Protein AF-A0A2V6I6Q2-F1 (afdb_monomer)

Foldseek 3Di:
DVVCCPVPVSVCVVLVVQLVVQLVVQVPDPDSQLLSLLCSVPNNVLLCVLQDPHPDDPVSSLVSNPDPVSSCRSVVVVVVVVVCVVVVPD

Secondary structure (DSSP, 8-state):
-GGGGGSHHHHHHHHHHHHHHHHHHTTTSSSHHHHHHHHHHH-HHHHHHHHTTS---HHHHHHH---HHHHHHHHHHHHHHHHHHHH---

Nearest PDB structures (foldseek):
  5o1j-assembly1_A  TM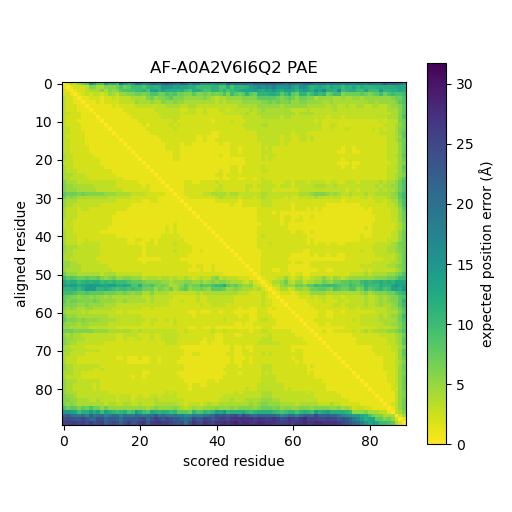=8.742E-01  e=6.086E-02  Neisseria meningitidis MC58
  6h5f-assembly1_A  TM=8.599E-01  e=7.549E-02  Neisseria meningitidis NM422
  5o2o-assembly1_A  TM=8.779E-01  e=1.043E-01  Neisseria meningitidis

Radius of gyration: 14.33 Å; Cα contacts (8 Å, |Δi|>4): 59; chains: 1; bounding box: 27×32×35 Å

Solvent-accessible surface area (backbone atoms only — not comparable to full-atom values): 5128 Å² total; per-residue (Å²): 113,80,73,50,60,73,37,67,66,53,33,49,52,52,50,50,51,53,45,48,54,31,34,64,73,30,58,86,46,98,66,25,64,62,57,17,46,37,22,72,74,66,34,58,74,54,45,49,62,40,47,59,94,56,96,65,52,71,68,55,37,57,67,46,44,84,46,67,66,52,44,50,48,37,53,54,49,54,53,50,48,55,54,46,61,70,65,61,74,116

Mean predicted aligned error: 3.66 Å

Sequence (90 aa):
QVDQLFDPKTNLEAGSWYLRRALDHWQNESEPLPFALAEYNAGASRVQRWVGAGGITTSQFVGNIDFPGTRKYVQSILDRYAFYKKRGRM

Structure (mmCIF, N/CA/C/O backbone):
data_AF-A0A2V6I6Q2-F1
#
_entry.id   AF-A0A2V6I6Q2-F1
#
loop_
_atom_site.group_PDB
_atom_site.id
_atom_site.type_symbol
_atom_site.label_atom_id
_atom_site.label_alt_id
_atom_site.label_comp_id
_atom_site.label_asym_id
_atom_site.label_entity_id
_atom_site.label_seq_id
_atom_site.pdbx_PDB_ins_code
_atom_site.Cartn_x
_atom_site.Cartn_y
_atom_site.Cartn_z
_atom_site.occupancy
_atom_site.B_iso_or_equiv
_atom_site.auth_seq_id
_atom_site.auth_comp_id
_atom_site.auth_asym_id
_atom_site.auth_atom_id
_atom_site.pdbx_PDB_model_num
ATOM 1 N N . GLN A 1 1 ? 8.802 -12.184 -19.792 1.00 77.81 1 GLN A N 1
ATOM 2 C CA . GLN A 1 1 ? 10.187 -12.305 -19.263 1.00 77.81 1 GLN A CA 1
ATOM 3 C C . GLN A 1 1 ? 10.386 -11.226 -18.205 1.00 77.81 1 GLN A C 1
ATOM 5 O O . GLN A 1 1 ? 9.685 -10.225 -18.290 1.00 77.81 1 GLN A O 1
ATOM 10 N N . VAL A 1 2 ? 11.283 -11.403 -17.224 1.00 85.06 2 VAL A N 1
ATOM 11 C CA . VAL A 1 2 ? 11.501 -10.409 -16.141 1.00 85.06 2 VAL A CA 1
ATOM 12 C C . VAL A 1 2 ? 11.863 -9.031 -16.702 1.00 85.06 2 VAL A C 1
ATOM 14 O O . VAL A 1 2 ? 11.434 -8.021 -16.157 1.00 85.06 2 VAL A O 1
ATOM 17 N N . ASP A 1 3 ? 12.534 -8.994 -17.852 1.00 88.69 3 ASP A N 1
ATOM 18 C CA . ASP A 1 3 ? 12.954 -7.759 -18.518 1.00 88.69 3 ASP A CA 1
ATOM 19 C C . ASP A 1 3 ? 11.789 -6.818 -18.868 1.00 88.69 3 ASP A C 1
ATOM 21 O O . ASP A 1 3 ? 11.955 -5.602 -18.895 1.00 88.69 3 ASP A O 1
ATOM 25 N N . GLN A 1 4 ? 10.580 -7.359 -19.063 1.00 87.88 4 GLN A N 1
ATOM 26 C CA . GLN A 1 4 ? 9.376 -6.560 -19.320 1.00 87.88 4 GLN A CA 1
ATOM 27 C C . GLN A 1 4 ? 8.967 -5.707 -18.111 1.00 87.88 4 GLN A C 1
ATOM 29 O O . GLN A 1 4 ? 8.268 -4.718 -18.282 1.00 87.88 4 GLN A O 1
ATOM 34 N N . LEU A 1 5 ? 9.414 -6.035 -16.893 1.00 89.69 5 LEU A N 1
ATOM 35 C CA . LEU A 1 5 ? 9.138 -5.221 -15.704 1.00 89.69 5 LEU A CA 1
ATOM 36 C C . LEU A 1 5 ? 9.889 -3.883 -15.708 1.00 89.69 5 LEU A C 1
ATOM 38 O O . LEU A 1 5 ? 9.519 -2.993 -14.941 1.00 89.69 5 LEU A O 1
ATOM 42 N N . PHE A 1 6 ? 10.921 -3.741 -16.547 1.00 94.62 6 PHE A N 1
ATOM 43 C CA . PHE A 1 6 ? 11.644 -2.483 -16.735 1.00 94.62 6 PHE A CA 1
ATOM 44 C C . PHE A 1 6 ? 11.027 -1.596 -17.825 1.00 94.62 6 PHE A C 1
ATOM 46 O O . PHE A 1 6 ? 11.389 -0.424 -17.917 1.00 94.62 6 PHE A O 1
ATOM 53 N N . ASP A 1 7 ? 10.081 -2.112 -18.620 1.00 97.00 7 ASP A N 1
ATOM 54 C CA . ASP A 1 7 ? 9.277 -1.282 -19.516 1.00 97.00 7 ASP A CA 1
ATOM 55 C C . ASP A 1 7 ? 8.304 -0.420 -18.685 1.00 97.00 7 ASP A C 1
ATOM 57 O O . ASP A 1 7 ? 7.495 -0.973 -17.932 1.00 97.00 7 ASP A O 1
ATOM 61 N N . PRO A 1 8 ? 8.335 0.923 -18.801 1.00 97.44 8 PRO A N 1
ATOM 62 C CA . PRO A 1 8 ? 7.522 1.799 -17.960 1.00 97.44 8 PRO A CA 1
ATOM 63 C C . PRO A 1 8 ? 6.019 1.541 -18.060 1.00 97.44 8 PRO A C 1
ATOM 65 O O . PRO A 1 8 ? 5.319 1.610 -17.050 1.00 97.44 8 PRO A O 1
ATOM 68 N N . LYS A 1 9 ? 5.510 1.232 -19.259 1.00 96.88 9 LYS A N 1
ATOM 69 C CA . LYS A 1 9 ? 4.082 0.972 -19.465 1.00 96.88 9 LYS A CA 1
ATOM 70 C C . LYS A 1 9 ? 3.665 -0.308 -18.744 1.00 96.88 9 LYS A C 1
ATOM 72 O O . LYS A 1 9 ? 2.739 -0.284 -17.936 1.00 96.88 9 LYS A O 1
ATOM 77 N N . THR A 1 10 ? 4.391 -1.392 -18.984 1.00 96.31 10 THR A N 1
ATOM 78 C CA . THR A 1 10 ? 4.143 -2.694 -18.358 1.00 96.31 10 THR A CA 1
ATOM 79 C C . THR A 1 10 ? 4.278 -2.616 -16.837 1.00 96.31 10 THR A C 1
ATOM 81 O O . THR A 1 10 ? 3.453 -3.168 -16.108 1.00 96.31 10 THR A O 1
ATOM 84 N N . ASN A 1 11 ? 5.280 -1.884 -16.338 1.00 97.12 11 ASN A N 1
ATOM 85 C CA . ASN A 1 11 ? 5.480 -1.662 -14.909 1.00 97.12 11 ASN A CA 1
ATOM 86 C C . ASN A 1 11 ? 4.289 -0.933 -14.268 1.00 97.12 11 ASN A C 1
ATOM 88 O O . ASN A 1 11 ? 3.792 -1.365 -13.226 1.00 97.12 11 ASN A O 1
ATOM 92 N N . LEU A 1 12 ? 3.804 0.136 -14.910 1.00 97.56 12 LEU A N 1
ATOM 93 C CA . LEU A 1 12 ? 2.650 0.899 -14.435 1.00 97.56 12 LEU A CA 1
ATOM 94 C C . LEU A 1 12 ? 1.371 0.063 -14.438 1.00 97.56 12 LEU A C 1
ATOM 9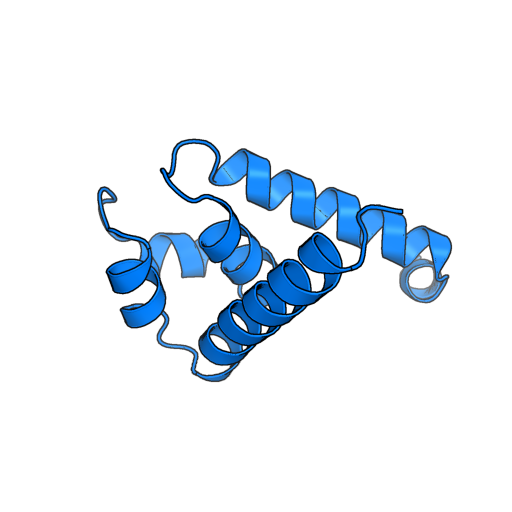6 O O . LEU A 1 12 ? 0.619 0.115 -13.465 1.00 97.56 12 LEU A O 1
ATOM 100 N N . GLU A 1 13 ? 1.123 -0.714 -15.491 1.00 97.56 13 GLU A N 1
ATOM 101 C CA . GLU A 1 13 ? -0.045 -1.595 -15.580 1.00 97.56 13 GLU A CA 1
ATOM 102 C C . GLU A 1 13 ? -0.015 -2.664 -14.481 1.00 97.56 13 GLU A C 1
ATOM 104 O O . GLU A 1 13 ? -0.983 -2.805 -13.728 1.00 97.56 13 GLU A O 1
ATOM 109 N N . ALA A 1 14 ? 1.118 -3.353 -14.317 1.00 96.94 14 ALA A N 1
ATOM 110 C CA . ALA A 1 14 ? 1.293 -4.370 -13.284 1.00 96.94 14 ALA A CA 1
ATOM 111 C C . ALA A 1 14 ? 1.172 -3.782 -11.868 1.00 96.94 14 ALA A C 1
ATOM 113 O O . ALA A 1 14 ? 0.448 -4.326 -11.032 1.00 96.94 14 ALA A O 1
ATOM 114 N N . GLY A 1 15 ? 1.834 -2.651 -11.605 1.00 97.06 15 GLY A N 1
ATOM 115 C CA . GLY A 1 15 ? 1.776 -1.963 -10.316 1.00 97.06 15 GLY A CA 1
ATOM 116 C C . GLY A 1 15 ? 0.368 -1.467 -9.985 1.00 97.06 15 GLY A C 1
ATOM 117 O O . GLY A 1 15 ? -0.114 -1.664 -8.870 1.00 97.06 15 GLY A O 1
ATOM 118 N N . SER A 1 16 ? -0.339 -0.897 -10.962 1.00 97.88 16 SER A N 1
ATOM 119 C CA . SER A 1 16 ? -1.712 -0.405 -10.773 1.00 97.88 16 SER A CA 1
ATOM 120 C C . SER A 1 16 ? -2.692 -1.547 -10.527 1.00 97.88 16 SER A C 1
ATOM 122 O O . SER A 1 16 ? -3.533 -1.456 -9.632 1.00 97.88 16 SER A O 1
ATOM 124 N N . TRP A 1 17 ? -2.559 -2.646 -11.273 1.00 98.25 17 TRP A N 1
ATOM 125 C CA . TRP A 1 17 ? -3.351 -3.851 -11.047 1.00 98.25 17 TRP A CA 1
ATOM 126 C C . TRP A 1 17 ? -3.090 -4.443 -9.658 1.00 98.25 17 TRP A C 1
ATOM 128 O O . TRP A 1 17 ? -4.034 -4.770 -8.938 1.00 98.25 17 TRP A O 1
ATOM 138 N N . TYR A 1 18 ? -1.82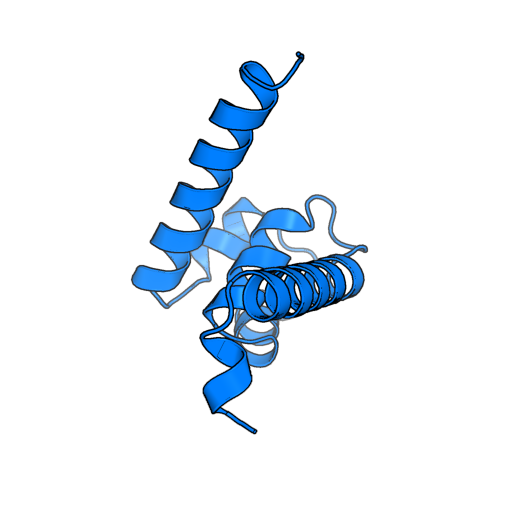3 -4.523 -9.243 1.00 98.31 18 TYR A N 1
ATOM 139 C CA . TYR A 1 18 ? -1.451 -5.066 -7.937 1.00 98.31 18 TYR A CA 1
ATOM 140 C C . TYR A 1 18 ? -1.961 -4.191 -6.783 1.00 98.31 18 TYR A C 1
ATOM 142 O O . TYR A 1 18 ? -2.489 -4.710 -5.799 1.00 98.31 18 TYR A O 1
ATOM 150 N N . LEU A 1 19 ? -1.901 -2.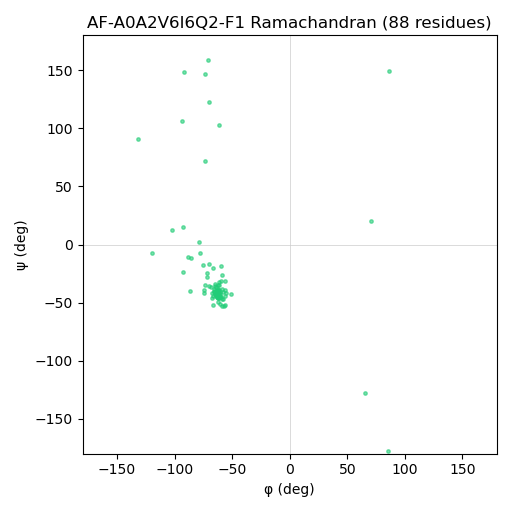864 -6.929 1.00 98.38 19 LEU A N 1
ATOM 151 C CA . LEU A 1 19 ? -2.495 -1.935 -5.968 1.00 98.38 19 LEU A CA 1
ATOM 152 C C . LEU A 1 19 ? -4.020 -2.077 -5.906 1.00 98.38 19 LEU A C 1
ATOM 154 O O . LEU A 1 19 ? -4.587 -2.095 -4.814 1.00 98.38 19 LEU A O 1
ATOM 158 N N . ARG A 1 20 ? -4.692 -2.206 -7.057 1.00 98.44 20 ARG A N 1
ATOM 159 C CA . ARG A 1 20 ? -6.145 -2.409 -7.109 1.00 98.44 20 ARG A CA 1
ATOM 160 C C . ARG A 1 20 ? -6.554 -3.696 -6.398 1.00 98.44 20 ARG A C 1
ATOM 162 O O . ARG A 1 20 ? -7.478 -3.666 -5.595 1.00 98.44 20 ARG A O 1
ATOM 169 N N . ARG A 1 21 ? -5.827 -4.788 -6.630 1.00 98.56 21 ARG A N 1
ATOM 170 C CA . ARG A 1 21 ? -6.043 -6.061 -5.935 1.00 98.56 21 ARG A CA 1
ATOM 171 C C . ARG A 1 21 ? -5.952 -5.905 -4.414 1.00 98.56 21 ARG A C 1
ATOM 173 O O . ARG A 1 21 ? -6.797 -6.444 -3.707 1.00 98.56 21 ARG A O 1
ATOM 180 N N . ALA A 1 22 ? -4.956 -5.172 -3.918 1.00 98.50 22 ALA A N 1
ATOM 181 C CA . ALA A 1 22 ? -4.823 -4.912 -2.486 1.00 98.50 22 ALA A CA 1
ATOM 182 C C . ALA A 1 22 ? -5.986 -4.052 -1.952 1.00 98.50 22 ALA A C 1
ATOM 184 O O . ALA A 1 22 ? -6.501 -4.316 -0.872 1.00 98.50 22 ALA A O 1
ATOM 185 N N . LEU A 1 23 ? -6.455 -3.058 -2.714 1.00 98.44 23 LEU A N 1
ATOM 186 C CA . LEU A 1 23 ? -7.642 -2.275 -2.345 1.00 98.44 23 LEU A CA 1
ATOM 187 C C . LEU A 1 23 ? -8.905 -3.141 -2.262 1.00 98.44 23 LEU A C 1
ATOM 189 O O . LEU A 1 23 ? -9.661 -3.004 -1.305 1.00 98.44 23 LEU A O 1
ATOM 193 N N . ASP A 1 24 ? -9.107 -4.045 -3.222 1.00 98.38 24 ASP A N 1
ATOM 194 C CA . ASP A 1 24 ? -10.245 -4.971 -3.215 1.00 98.38 24 ASP A CA 1
ATOM 195 C C . ASP A 1 24 ? -10.165 -5.950 -2.027 1.00 98.38 24 ASP A C 1
ATOM 197 O O . ASP A 1 24 ? -11.187 -6.275 -1.425 1.00 98.38 24 ASP A O 1
ATOM 201 N N . HIS A 1 25 ? -8.959 -6.381 -1.637 1.00 97.31 25 HIS A N 1
ATOM 202 C CA . HIS A 1 25 ? -8.753 -7.250 -0.473 1.00 97.31 25 HIS A CA 1
ATOM 203 C C . HIS A 1 25 ? -9.207 -6.586 0.839 1.00 97.31 25 HIS A C 1
ATOM 205 O O . HIS A 1 25 ? -9.830 -7.242 1.671 1.00 97.31 25 HIS A O 1
ATOM 211 N N . TRP A 1 26 ? -8.957 -5.283 0.998 1.00 96.12 26 TRP A N 1
ATOM 212 C CA . TRP A 1 26 ? -9.267 -4.526 2.220 1.00 96.12 26 TRP A CA 1
ATOM 213 C C . TRP A 1 26 ? -10.532 -3.666 2.118 1.00 96.12 26 TRP A C 1
ATOM 215 O O . TRP A 1 26 ? -10.778 -2.845 2.994 1.00 96.12 26 TRP A O 1
ATOM 225 N N . GLN A 1 27 ? -11.365 -3.852 1.087 1.00 95.94 27 GLN A N 1
ATOM 226 C CA . GLN A 1 27 ? -12.529 -2.995 0.804 1.00 95.94 27 GLN A CA 1
ATOM 227 C C . GLN A 1 27 ? -13.579 -2.926 1.929 1.00 95.94 27 GLN A C 1
ATOM 229 O O . GLN A 1 27 ? -14.410 -2.022 1.930 1.00 95.94 27 GLN A O 1
ATOM 234 N N . ASN A 1 28 ? -13.563 -3.891 2.855 1.00 93.31 28 ASN A N 1
ATOM 235 C CA . ASN A 1 28 ? -14.484 -3.953 3.992 1.00 93.31 28 ASN A CA 1
ATOM 236 C C . ASN A 1 28 ? -14.000 -3.139 5.204 1.00 93.31 28 ASN A C 1
ATOM 238 O O . ASN A 1 28 ? -14.774 -2.934 6.138 1.00 93.31 28 ASN A O 1
ATOM 242 N N . GLU A 1 29 ? -12.744 -2.685 5.208 1.00 92.50 29 GLU A N 1
ATOM 243 C CA . GLU A 1 29 ? -12.243 -1.762 6.225 1.00 92.50 29 GLU A CA 1
ATOM 244 C C . GLU A 1 29 ? -12.811 -0.360 5.985 1.00 92.50 29 GLU A C 1
ATOM 246 O O . GLU A 1 29 ? -12.992 0.069 4.843 1.00 92.50 29 GLU A O 1
ATOM 251 N N . SER A 1 30 ? -13.057 0.391 7.060 1.00 90.62 30 SER A N 1
ATOM 252 C CA . SER A 1 30 ? -13.588 1.760 6.962 1.00 90.62 30 SER A CA 1
ATOM 253 C C . SER A 1 30 ? -12.672 2.695 6.165 1.00 90.62 30 SER A C 1
ATOM 255 O O . SER A 1 30 ? -13.142 3.601 5.476 1.00 90.62 30 SER A O 1
ATOM 257 N N . GLU A 1 31 ? -11.362 2.453 6.224 1.00 93.69 31 GLU A N 1
ATOM 258 C CA . GLU A 1 31 ? -10.341 3.155 5.457 1.00 93.69 31 GLU A CA 1
ATOM 259 C C . GLU A 1 31 ? -9.402 2.129 4.800 1.00 93.69 31 GLU A C 1
ATOM 261 O O . GLU A 1 31 ? -8.394 1.754 5.391 1.00 93.69 31 GLU A O 1
ATOM 266 N N . PRO A 1 32 ? -9.674 1.668 3.568 1.00 95.44 32 PRO A N 1
ATOM 267 C CA . PRO A 1 32 ? -8.922 0.566 2.953 1.00 95.44 32 PRO A CA 1
ATOM 268 C C . PRO A 1 32 ? -7.493 0.944 2.525 1.00 95.44 32 PRO A C 1
ATOM 270 O O . PRO A 1 32 ? -6.615 0.089 2.402 1.00 95.44 32 PRO A O 1
ATOM 273 N N . LEU A 1 33 ? -7.231 2.232 2.275 1.00 97.00 33 LEU A N 1
ATOM 274 C CA . LEU A 1 33 ? -5.994 2.693 1.636 1.00 97.00 33 LEU A CA 1
ATOM 275 C C . LEU A 1 33 ? -4.714 2.392 2.448 1.00 97.00 33 LEU A C 1
ATOM 277 O O . LEU A 1 33 ? -3.756 1.898 1.853 1.00 97.00 33 LEU A O 1
ATOM 281 N N . PRO A 1 34 ? -4.646 2.629 3.773 1.00 97.69 34 PRO A N 1
ATOM 282 C CA . PRO A 1 34 ? -3.461 2.311 4.571 1.00 97.69 34 PRO A CA 1
ATOM 283 C C . PRO A 1 34 ? -3.117 0.814 4.570 1.00 97.69 34 PRO A C 1
ATOM 285 O O . PRO A 1 34 ? -1.941 0.463 4.466 1.00 97.69 34 PRO A O 1
ATOM 288 N N . PHE A 1 35 ? -4.127 -0.061 4.618 1.00 98.12 35 PHE A N 1
ATOM 289 C CA . PHE A 1 35 ? -3.954 -1.516 4.567 1.00 98.12 35 PHE A CA 1
ATOM 290 C C . PHE A 1 35 ? -3.451 -1.967 3.194 1.00 98.12 35 PHE A C 1
ATOM 292 O O . PHE A 1 35 ? -2.462 -2.694 3.107 1.00 98.12 35 PHE A O 1
ATOM 299 N N . ALA A 1 36 ? -4.052 -1.454 2.116 1.00 98.38 36 ALA A N 1
ATOM 300 C CA . ALA A 1 36 ? -3.634 -1.760 0.751 1.00 98.38 36 ALA A CA 1
ATOM 301 C C . ALA A 1 36 ? -2.192 -1.304 0.458 1.00 98.38 36 ALA A C 1
ATOM 303 O O . ALA A 1 36 ? -1.420 -2.039 -0.156 1.00 98.38 36 ALA A O 1
ATOM 304 N N . LEU A 1 37 ? -1.791 -0.120 0.937 1.00 98.56 37 LEU A N 1
ATOM 305 C CA . LEU A 1 37 ? -0.414 0.372 0.809 1.00 98.56 37 LEU A CA 1
ATOM 306 C C . LEU A 1 37 ? 0.580 -0.482 1.605 1.00 98.56 37 LEU A C 1
ATOM 308 O O . LEU A 1 37 ? 1.679 -0.770 1.122 1.00 98.56 37 LEU A O 1
ATOM 312 N N . ALA A 1 38 ? 0.204 -0.896 2.815 1.00 98.50 38 ALA A N 1
ATOM 313 C CA . ALA A 1 38 ? 1.018 -1.795 3.618 1.00 98.50 38 ALA A CA 1
ATOM 314 C C . ALA A 1 38 ? 1.167 -3.168 2.942 1.00 98.50 38 ALA A C 1
ATOM 316 O O . ALA A 1 38 ? 2.267 -3.713 2.923 1.00 98.50 38 ALA A O 1
ATOM 317 N N . GLU A 1 39 ? 0.107 -3.696 2.326 1.00 98.56 39 GLU A N 1
ATOM 318 C CA . GLU A 1 39 ? 0.141 -4.959 1.580 1.00 98.56 39 GLU A CA 1
ATOM 319 C C . GLU A 1 39 ? 1.017 -4.847 0.334 1.00 98.56 39 GLU A C 1
ATOM 321 O O . GLU A 1 39 ? 1.860 -5.713 0.097 1.00 98.56 39 GLU A O 1
ATOM 326 N N . TYR A 1 40 ? 0.879 -3.756 -0.419 1.00 98.56 40 TYR A N 1
ATOM 327 C CA . TYR A 1 40 ? 1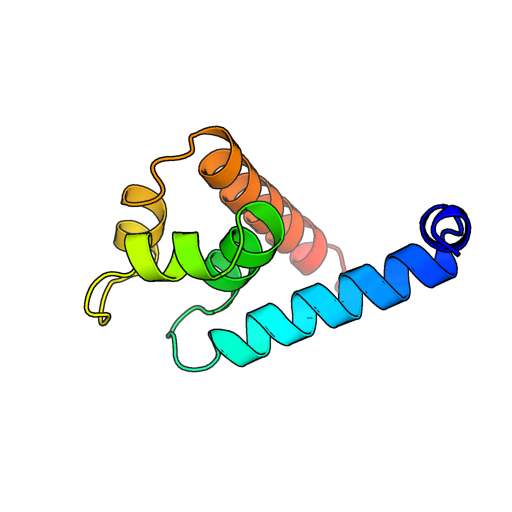.699 -3.485 -1.595 1.00 98.56 40 TYR A CA 1
ATOM 328 C C . TYR A 1 40 ? 3.198 -3.492 -1.252 1.00 98.56 40 TYR A C 1
ATOM 330 O O . TYR A 1 40 ? 4.012 -4.005 -2.018 1.00 98.56 40 TYR A O 1
ATOM 338 N N . ASN A 1 41 ? 3.570 -2.952 -0.085 1.00 98.69 41 ASN A N 1
ATOM 339 C CA . ASN A 1 41 ? 4.961 -2.850 0.354 1.00 98.69 41 ASN A CA 1
ATOM 340 C C . ASN A 1 41 ? 5.491 -4.093 1.088 1.00 98.69 41 ASN A C 1
ATOM 342 O O . ASN A 1 41 ? 6.653 -4.457 0.914 1.00 98.69 41 ASN A O 1
ATOM 346 N N . ALA A 1 42 ? 4.675 -4.709 1.943 1.00 98.19 42 ALA A N 1
ATOM 347 C CA . ALA A 1 42 ? 5.118 -5.710 2.913 1.00 98.19 42 ALA A CA 1
ATOM 348 C C . ALA A 1 42 ? 4.462 -7.089 2.733 1.00 98.19 42 ALA A C 1
ATOM 350 O O . ALA A 1 42 ? 4.903 -8.044 3.379 1.00 98.19 42 ALA A O 1
ATOM 351 N N . GLY A 1 43 ? 3.477 -7.212 1.841 1.00 98.12 43 GLY A N 1
ATOM 352 C CA . GLY A 1 43 ? 2.742 -8.440 1.545 1.00 98.12 43 GLY A CA 1
ATOM 353 C C . GLY A 1 43 ? 1.551 -8.689 2.477 1.00 98.12 43 GLY A C 1
ATOM 354 O O . GLY A 1 43 ? 1.571 -8.340 3.659 1.00 98.12 43 GLY A O 1
ATOM 355 N N . ALA A 1 44 ? 0.520 -9.350 1.943 1.00 97.06 44 ALA A N 1
ATOM 356 C CA . ALA A 1 44 ? -0.774 -9.547 2.604 1.00 97.06 44 ALA A CA 1
ATOM 357 C C . ALA A 1 44 ? -0.669 -10.272 3.956 1.00 97.06 44 ALA A C 1
ATOM 359 O O . ALA A 1 44 ? -1.294 -9.863 4.931 1.00 97.06 44 ALA A O 1
ATOM 360 N N . SER A 1 45 ? 0.176 -11.304 4.052 1.00 97.25 45 SER A N 1
ATOM 361 C CA . SER A 1 45 ? 0.339 -12.092 5.283 1.00 97.25 45 SER A CA 1
ATOM 362 C C . SER A 1 45 ? 0.840 -11.259 6.468 1.00 97.25 45 SER A C 1
ATOM 364 O O . SER A 1 45 ? 0.477 -11.528 7.611 1.00 97.25 45 SER A O 1
ATOM 366 N N . ARG A 1 46 ? 1.660 -10.226 6.218 1.00 97.75 46 ARG A N 1
ATOM 367 C CA . ARG A 1 46 ? 2.118 -9.318 7.282 1.00 97.75 46 ARG A CA 1
ATOM 368 C C . ARG A 1 46 ? 1.009 -8.377 7.719 1.00 97.75 46 ARG A C 1
ATOM 370 O O . ARG A 1 46 ? 0.816 -8.195 8.915 1.00 97.75 46 ARG A O 1
ATOM 377 N N . 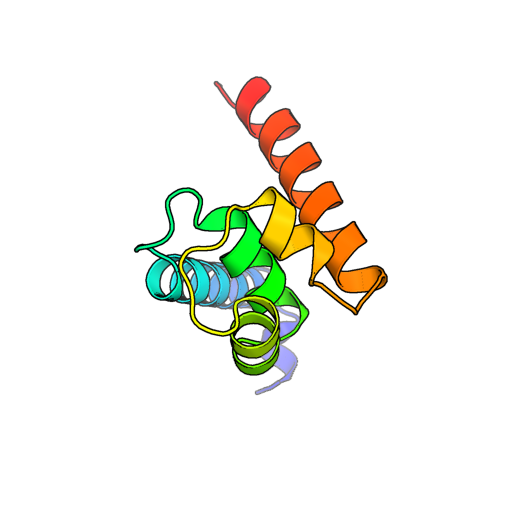VAL A 1 47 ? 0.251 -7.844 6.763 1.00 97.56 47 VAL A N 1
ATOM 378 C CA . VAL A 1 47 ? -0.899 -6.985 7.060 1.00 97.56 47 VAL A CA 1
ATOM 379 C C . VAL A 1 47 ? -1.935 -7.746 7.882 1.00 97.56 47 VAL A C 1
ATOM 381 O O . VAL A 1 47 ? -2.339 -7.248 8.924 1.00 97.56 47 VAL A O 1
ATOM 384 N N . GLN A 1 48 ? -2.257 -8.990 7.521 1.00 96.06 48 GLN A N 1
ATOM 385 C CA . GLN A 1 48 ? -3.139 -9.855 8.316 1.00 96.06 48 GLN A CA 1
ATOM 386 C C . GLN A 1 48 ? -2.646 -10.030 9.762 1.00 96.06 48 GLN A C 1
ATOM 388 O O . GLN A 1 48 ? -3.434 -9.924 10.698 1.00 96.06 48 GLN A O 1
ATOM 393 N N . ARG A 1 49 ? -1.335 -10.215 9.975 1.00 96.88 49 ARG A N 1
ATOM 394 C CA . ARG A 1 49 ? -0.753 -10.279 11.327 1.00 96.88 49 ARG A CA 1
ATOM 395 C C . ARG A 1 49 ? -0.913 -8.964 12.099 1.00 96.88 49 ARG A C 1
ATOM 397 O O . ARG A 1 49 ? -1.195 -9.010 13.291 1.00 96.88 49 ARG A O 1
ATOM 404 N N . TRP A 1 50 ? -0.720 -7.814 11.453 1.00 97.12 50 TRP A N 1
ATOM 405 C CA . TRP A 1 50 ? -0.878 -6.498 12.092 1.00 97.12 50 TRP A CA 1
ATOM 406 C C . TRP A 1 50 ? -2.345 -6.139 12.366 1.00 97.12 50 TRP A C 1
ATOM 408 O O . TRP A 1 50 ? -2.623 -5.407 13.317 1.00 97.12 50 TRP A O 1
ATOM 418 N N . VAL A 1 51 ? -3.272 -6.671 11.564 1.00 95.44 51 VAL A N 1
ATOM 419 C CA . VAL A 1 51 ? -4.723 -6.568 11.777 1.00 95.44 51 VAL A CA 1
ATOM 420 C C . VAL A 1 51 ? -5.193 -7.455 12.930 1.00 95.44 51 VAL A C 1
ATOM 422 O O . VAL A 1 51 ? -6.087 -7.074 13.686 1.00 95.44 51 VAL A O 1
ATOM 425 N N . GLY A 1 52 ? -4.567 -8.619 13.110 1.00 91.69 52 GLY A N 1
ATOM 426 C CA . GLY A 1 52 ? -4.927 -9.557 14.167 1.00 91.69 52 GLY A CA 1
ATOM 427 C C . GLY A 1 52 ? -6.330 -10.125 13.950 1.00 91.69 52 GLY A C 1
ATOM 428 O O . GLY A 1 52 ? -6.637 -10.626 12.873 1.00 91.69 52 GLY A O 1
ATOM 429 N N . ALA A 1 53 ? -7.186 -10.049 14.970 1.00 88.12 53 ALA A N 1
ATOM 430 C CA . ALA A 1 53 ? -8.563 -10.551 14.905 1.00 88.12 53 ALA A CA 1
ATOM 431 C C . ALA A 1 53 ? -9.545 -9.614 14.161 1.00 88.12 53 ALA A C 1
ATOM 433 O O . ALA A 1 53 ? -10.730 -9.930 14.079 1.00 88.12 53 ALA A O 1
ATOM 434 N N . GLY A 1 54 ? -9.070 -8.486 13.617 1.00 85.00 54 GLY A N 1
ATOM 435 C CA . GLY A 1 54 ? -9.900 -7.490 12.933 1.00 85.00 54 GLY A CA 1
ATOM 436 C C . GLY A 1 54 ? -10.531 -6.461 13.876 1.00 85.00 54 GLY A C 1
ATOM 437 O O . GLY A 1 54 ? -10.271 -6.449 15.079 1.00 85.00 54 GLY A O 1
ATOM 438 N N . GLY A 1 55 ? -11.341 -5.561 13.309 1.00 84.81 55 GLY A N 1
ATOM 439 C CA . GLY A 1 55 ? -12.065 -4.530 14.066 1.00 84.81 55 GLY A CA 1
ATOM 440 C C . GLY A 1 55 ? -11.180 -3.423 14.649 1.00 84.81 55 GLY A C 1
ATOM 441 O O . GLY A 1 55 ? -11.585 -2.748 15.596 1.00 84.81 55 GLY A O 1
ATOM 442 N N . ILE A 1 56 ? -9.971 -3.245 14.116 1.00 91.62 56 ILE A N 1
ATOM 443 C CA . ILE A 1 56 ? -9.044 -2.206 14.564 1.00 91.62 56 ILE A CA 1
ATOM 444 C C . ILE A 1 56 ? -9.217 -0.927 13.748 1.00 91.62 56 ILE A C 1
ATOM 446 O O . ILE A 1 56 ? -9.520 -0.951 12.560 1.00 91.62 56 ILE A O 1
ATOM 450 N N . THR A 1 57 ? -8.975 0.214 14.382 1.00 92.19 57 THR A N 1
ATOM 451 C CA . THR A 1 57 ? -8.914 1.500 13.678 1.00 92.19 57 THR A CA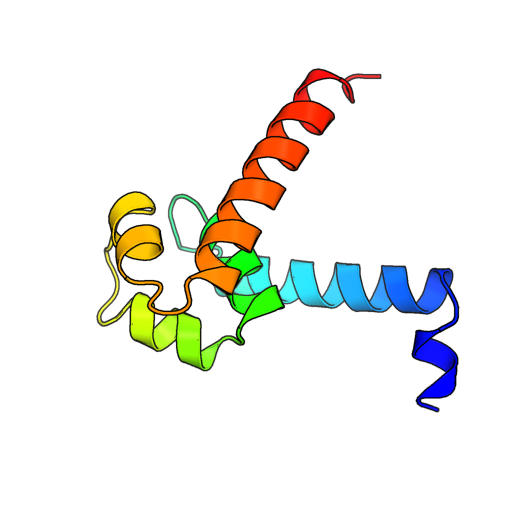 1
ATOM 452 C C . THR A 1 57 ? -7.653 1.599 12.818 1.00 92.19 57 THR A C 1
ATOM 454 O O . THR A 1 57 ? -6.631 0.979 13.124 1.00 92.19 57 THR A O 1
ATOM 457 N N . THR A 1 58 ? -7.664 2.475 11.811 1.00 90.56 58 THR A N 1
ATOM 458 C CA . THR A 1 58 ? -6.468 2.818 11.021 1.00 90.56 58 THR A CA 1
ATOM 459 C C . THR A 1 58 ? -5.272 3.199 11.893 1.00 90.56 58 THR A C 1
ATOM 461 O O . THR A 1 58 ? -4.149 2.774 11.634 1.00 90.56 58 THR A O 1
ATOM 464 N N . SER A 1 59 ? -5.494 3.989 12.948 1.00 91.69 59 SER A N 1
ATOM 465 C CA . SER A 1 59 ? -4.422 4.428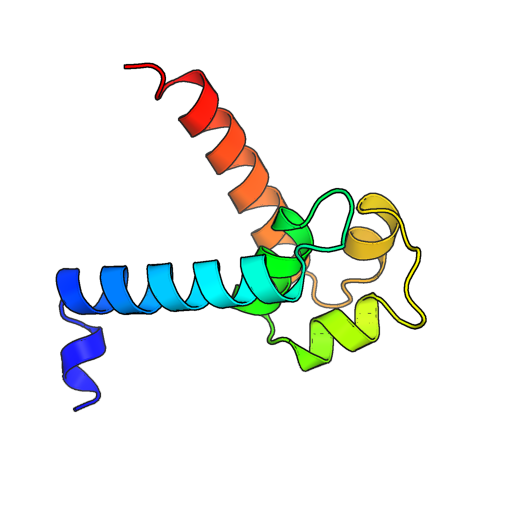 13.851 1.00 91.69 59 SER A CA 1
ATOM 466 C C . SER A 1 59 ? -3.790 3.248 14.597 1.00 91.69 59 SER A C 1
ATOM 468 O O . SER A 1 59 ? -2.565 3.119 14.639 1.00 91.69 59 SER A O 1
ATOM 470 N N . GLN A 1 60 ? -4.620 2.334 15.112 1.00 94.81 60 GLN A N 1
ATOM 471 C CA . GLN A 1 60 ? -4.148 1.097 15.741 1.00 94.81 60 GLN A CA 1
ATOM 472 C C . GLN A 1 60 ? -3.398 0.216 14.738 1.00 94.81 60 GLN A C 1
ATOM 474 O O . GLN A 1 60 ? -2.311 -0.265 15.050 1.00 94.81 60 GLN A O 1
ATOM 479 N N . PHE A 1 61 ? -3.927 0.065 13.521 1.00 95.88 61 PHE A N 1
ATOM 480 C CA . PHE A 1 61 ? -3.266 -0.676 12.450 1.00 95.88 61 PHE A CA 1
ATOM 481 C C . PHE A 1 61 ? -1.864 -0.128 12.156 1.00 95.88 61 PHE A C 1
ATOM 483 O O . PHE A 1 61 ? -0.890 -0.878 12.200 1.00 95.88 61 PHE A O 1
ATOM 490 N N . VAL A 1 62 ? -1.730 1.183 11.929 1.00 93.69 62 VAL A N 1
ATOM 491 C CA . VAL A 1 62 ? -0.433 1.829 11.659 1.00 93.69 62 VAL A CA 1
ATOM 492 C C . VAL A 1 62 ? 0.531 1.689 12.847 1.00 93.69 62 VAL A C 1
ATOM 494 O O . VAL A 1 62 ? 1.738 1.506 12.645 1.00 93.69 62 VAL A O 1
ATOM 497 N N . GLY A 1 63 ? 0.011 1.726 14.078 1.00 94.75 63 GLY A N 1
ATOM 498 C CA . GLY A 1 63 ? 0.771 1.444 15.298 1.00 94.75 63 GLY A CA 1
ATOM 499 C C . GLY A 1 63 ? 1.316 0.012 15.354 1.00 94.75 63 GLY A C 1
ATOM 500 O O . GLY A 1 63 ? 2.464 -0.185 15.755 1.00 94.75 63 GLY A O 1
ATOM 501 N N . ASN A 1 64 ? 0.541 -0.965 14.875 1.00 96.94 64 ASN A N 1
ATOM 502 C CA . ASN A 1 64 ? 0.903 -2.385 14.861 1.00 96.94 64 ASN A CA 1
ATOM 503 C C . ASN A 1 64 ? 1.932 -2.760 13.785 1.00 96.94 64 ASN A C 1
ATOM 505 O O . ASN A 1 64 ? 2.545 -3.822 13.897 1.00 96.94 64 ASN A O 1
ATOM 509 N N . ILE A 1 65 ? 2.144 -1.921 12.759 1.00 97.81 65 ILE A N 1
ATOM 510 C CA . ILE A 1 65 ? 3.159 -2.159 11.720 1.00 97.81 65 ILE A CA 1
ATOM 511 C C . ILE A 1 65 ? 4.538 -2.191 12.380 1.00 97.81 65 ILE A C 1
ATOM 513 O O . ILE A 1 65 ? 5.106 -1.145 12.683 1.00 97.81 65 ILE A O 1
ATOM 517 N N . ASP A 1 66 ? 5.105 -3.376 12.583 1.00 97.25 66 ASP A N 1
ATOM 518 C CA . ASP A 1 66 ? 6.401 -3.556 13.249 1.00 97.25 66 ASP A CA 1
ATOM 519 C C . ASP A 1 66 ? 7.599 -3.251 12.338 1.00 97.25 66 ASP A C 1
ATOM 521 O O . ASP A 1 66 ? 8.731 -3.171 12.810 1.00 97.25 66 ASP A O 1
ATOM 525 N N . PHE A 1 67 ? 7.360 -3.012 11.044 1.00 98.06 67 PHE A N 1
ATOM 526 C CA . PHE A 1 67 ? 8.375 -2.625 10.066 1.00 98.06 67 PHE A CA 1
ATOM 527 C C . PHE A 1 67 ? 8.448 -1.094 9.941 1.00 98.06 67 PHE A C 1
ATOM 529 O O . PHE A 1 67 ? 7.585 -0.489 9.294 1.00 98.06 67 PHE A O 1
ATOM 536 N N . PRO A 1 68 ? 9.493 -0.426 10.476 1.00 97.62 68 PRO A N 1
ATOM 537 C CA . PRO A 1 68 ? 9.563 1.037 10.466 1.00 97.62 68 PRO A CA 1
ATOM 538 C C . PRO A 1 68 ? 9.573 1.624 9.047 1.00 97.62 68 PRO A C 1
ATOM 540 O O . PRO A 1 68 ? 8.975 2.672 8.801 1.00 97.62 68 PRO A O 1
ATOM 543 N N . GLY A 1 69 ? 10.213 0.923 8.102 1.00 98.31 69 GLY A N 1
ATOM 544 C CA . GLY A 1 69 ? 10.233 1.295 6.686 1.00 98.31 69 GLY A CA 1
ATOM 545 C C . GLY A 1 69 ? 8.841 1.274 6.053 1.00 98.31 69 GLY A C 1
ATOM 546 O O . GLY A 1 69 ? 8.462 2.238 5.393 1.00 98.31 69 GLY A O 1
ATOM 547 N N . THR A 1 70 ? 8.050 0.231 6.319 1.00 98.38 70 THR A N 1
ATOM 548 C CA . THR A 1 70 ? 6.665 0.119 5.836 1.00 98.38 70 THR A CA 1
ATOM 549 C C . THR A 1 70 ? 5.776 1.192 6.452 1.00 98.38 70 THR A C 1
ATOM 551 O O . THR A 1 70 ? 5.028 1.849 5.731 1.00 98.38 70 THR A O 1
ATOM 554 N N . ARG A 1 71 ? 5.909 1.462 7.758 1.00 98.06 71 ARG A N 1
ATOM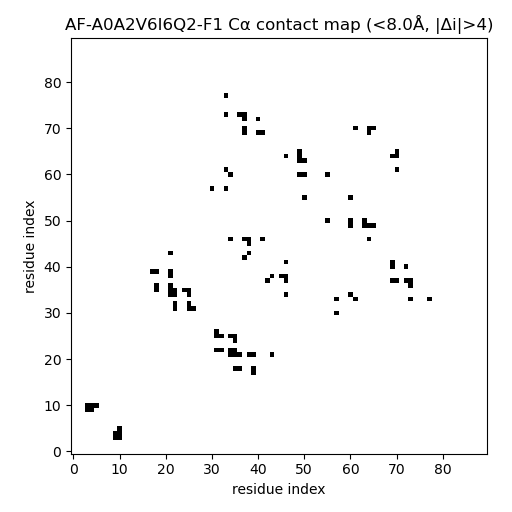 555 C CA . ARG A 1 71 ? 5.157 2.541 8.419 1.00 98.06 71 ARG A CA 1
ATOM 556 C C . ARG A 1 71 ? 5.442 3.900 7.772 1.00 98.06 71 ARG A C 1
ATOM 558 O O . ARG A 1 71 ? 4.517 4.641 7.441 1.00 98.06 71 ARG A O 1
ATOM 565 N N . LYS A 1 72 ? 6.723 4.204 7.530 1.00 98.19 72 LYS A N 1
ATOM 566 C CA . LYS A 1 72 ? 7.145 5.432 6.840 1.00 98.19 72 LYS A CA 1
ATOM 567 C C . LYS A 1 72 ? 6.636 5.481 5.397 1.00 98.19 72 LYS A C 1
ATOM 569 O O . LYS A 1 72 ? 6.224 6.547 4.945 1.00 98.19 72 LYS A O 1
ATOM 574 N N . TYR A 1 73 ? 6.661 4.355 4.683 1.00 98.31 73 TYR A N 1
ATOM 575 C CA . TYR A 1 73 ? 6.135 4.245 3.322 1.00 98.31 73 TYR A CA 1
ATOM 576 C C . TYR A 1 73 ? 4.646 4.603 3.272 1.00 98.31 73 TYR A C 1
ATOM 578 O O . TYR A 1 73 ? 4.273 5.500 2.518 1.00 98.31 73 TYR A O 1
ATOM 586 N N . VAL A 1 74 ? 3.823 3.973 4.119 1.00 97.94 74 VAL A N 1
ATOM 587 C CA . VAL A 1 74 ? 2.373 4.216 4.175 1.00 97.94 74 VAL A CA 1
ATOM 588 C C . VAL A 1 74 ? 2.088 5.695 4.430 1.00 97.94 74 VAL A C 1
ATOM 590 O O . VAL A 1 74 ? 1.412 6.326 3.618 1.00 97.94 74 VAL A O 1
ATOM 593 N N . GLN A 1 75 ? 2.675 6.278 5.482 1.00 96.69 75 GLN A N 1
ATOM 594 C CA . GLN A 1 75 ? 2.469 7.694 5.805 1.00 96.69 75 GLN A CA 1
ATOM 595 C C . GLN A 1 75 ? 2.878 8.608 4.642 1.00 96.69 75 GLN A C 1
ATOM 597 O O . GLN A 1 75 ? 2.121 9.477 4.218 1.00 96.69 75 GLN A O 1
ATOM 602 N N . SER A 1 76 ? 4.055 8.362 4.064 1.00 97.88 76 SER A N 1
ATOM 603 C CA . SER A 1 76 ? 4.596 9.196 2.994 1.00 97.88 76 SER A CA 1
ATOM 604 C C . SER A 1 76 ? 3.760 9.145 1.709 1.00 97.88 76 SER A C 1
ATOM 606 O O . SER A 1 76 ? 3.669 10.149 1.000 1.00 97.88 76 SER A O 1
ATOM 608 N N . ILE A 1 77 ? 3.156 8.000 1.378 1.00 97.88 77 ILE A N 1
ATOM 609 C CA . ILE A 1 77 ? 2.263 7.888 0.218 1.00 97.88 77 ILE A CA 1
ATOM 610 C C . ILE A 1 77 ? 0.910 8.546 0.496 1.00 97.88 77 ILE A C 1
ATOM 612 O O . ILE A 1 77 ? 0.406 9.233 -0.390 1.00 97.88 77 ILE A O 1
ATOM 616 N N . LEU A 1 78 ? 0.355 8.419 1.705 1.00 96.25 78 LEU A N 1
ATOM 617 C CA . LEU A 1 78 ? -0.882 9.113 2.087 1.00 96.25 78 LEU A CA 1
ATOM 618 C C . LEU A 1 78 ? -0.721 10.639 2.015 1.00 96.25 78 LEU A C 1
ATOM 620 O O . LEU A 1 78 ? -1.580 11.318 1.447 1.00 96.25 78 LEU A O 1
ATOM 624 N N . ASP A 1 79 ? 0.408 11.169 2.487 1.00 96.38 79 ASP A N 1
ATOM 625 C CA . ASP A 1 79 ? 0.714 12.602 2.416 1.00 96.38 79 ASP A CA 1
ATOM 626 C C . ASP A 1 79 ? 0.808 13.083 0.958 1.00 96.38 79 ASP A C 1
ATOM 628 O O . ASP A 1 79 ? 0.203 14.093 0.580 1.00 96.38 79 ASP A O 1
ATOM 632 N N . ARG A 1 80 ? 1.519 12.331 0.103 1.00 96.56 80 ARG A N 1
ATOM 633 C CA . ARG A 1 80 ? 1.603 12.621 -1.339 1.00 96.56 80 ARG A CA 1
ATOM 634 C C . ARG A 1 80 ? 0.240 12.525 -2.009 1.00 96.56 80 ARG A C 1
ATOM 636 O O . ARG A 1 80 ? -0.100 13.397 -2.802 1.00 96.56 80 ARG A O 1
ATOM 643 N N . TYR A 1 81 ? -0.550 11.506 -1.689 1.00 95.38 81 TYR A N 1
ATOM 644 C CA . TYR A 1 81 ? -1.895 11.343 -2.227 1.00 95.38 81 TYR A CA 1
ATOM 645 C C . TYR A 1 81 ? -2.779 12.537 -1.861 1.00 95.38 81 TYR A C 1
ATOM 647 O O . TYR A 1 81 ? -3.423 13.108 -2.738 1.00 95.38 81 TYR A O 1
ATOM 655 N N . ALA A 1 82 ? -2.748 12.992 -0.606 1.00 94.62 82 ALA A N 1
ATOM 656 C CA . ALA A 1 82 ? -3.465 14.190 -0.179 1.00 94.62 82 ALA A CA 1
ATOM 657 C C . ALA A 1 82 ? -2.979 15.452 -0.916 1.00 94.62 82 ALA A C 1
ATOM 659 O O . ALA A 1 82 ? -3.798 16.269 -1.345 1.00 94.62 82 ALA A O 1
ATOM 660 N N . PHE A 1 83 ? -1.665 15.605 -1.106 1.00 94.44 83 PHE A N 1
ATOM 661 C CA . PHE A 1 83 ? -1.078 16.702 -1.880 1.00 94.44 83 PHE A CA 1
ATOM 662 C C . PHE A 1 83 ? -1.552 16.696 -3.342 1.00 94.44 83 PHE A C 1
ATOM 664 O O . PHE A 1 83 ? -2.050 17.715 -3.829 1.00 94.44 83 PHE A O 1
ATOM 671 N N . TYR A 1 84 ? -1.457 15.553 -4.026 1.00 93.00 84 TYR A N 1
ATOM 672 C CA . TYR A 1 84 ? -1.882 15.411 -5.419 1.00 93.00 84 TYR A CA 1
ATOM 673 C C . TYR A 1 84 ? -3.397 15.523 -5.573 1.00 93.00 84 TYR A C 1
ATOM 675 O O . TYR A 1 84 ? -3.846 16.158 -6.513 1.00 93.00 84 TYR A O 1
ATOM 683 N N . LYS A 1 85 ? -4.204 15.017 -4.636 1.00 92.81 85 LYS A N 1
ATOM 684 C CA . LYS A 1 85 ? -5.670 15.156 -4.673 1.00 92.81 85 LYS A CA 1
ATOM 685 C C . LYS A 1 85 ? -6.121 16.615 -4.555 1.00 92.81 85 LYS A C 1
ATOM 687 O O . LYS A 1 85 ? -7.080 17.010 -5.209 1.00 92.81 85 LYS A O 1
ATOM 692 N N . LYS A 1 86 ? -5.428 17.427 -3.745 1.00 91.56 86 LYS A N 1
ATOM 693 C CA . LYS A 1 86 ? -5.715 18.868 -3.607 1.00 91.56 86 LYS A CA 1
ATOM 694 C C . LYS A 1 86 ? -5.341 19.666 -4.858 1.00 91.56 86 LYS A C 1
ATOM 696 O O . LYS A 1 86 ? -6.028 20.626 -5.180 1.00 91.56 86 LYS A O 1
ATOM 701 N N . ARG A 1 87 ? -4.255 19.286 -5.537 1.00 84.81 87 ARG A N 1
ATOM 702 C CA . ARG A 1 87 ? -3.718 19.998 -6.715 1.00 84.81 87 ARG A CA 1
ATOM 703 C C . ARG A 1 87 ? -4.236 19.460 -8.049 1.00 84.81 87 ARG A C 1
ATOM 705 O O . ARG A 1 87 ? -4.217 20.175 -9.035 1.00 84.81 87 ARG A O 1
ATOM 712 N N . GLY A 1 88 ? -4.673 18.207 -8.062 1.00 61.59 88 GLY A N 1
ATOM 713 C CA . GLY A 1 88 ? -5.133 17.450 -9.222 1.00 61.59 88 GLY A CA 1
ATOM 714 C C . GLY A 1 88 ? -6.636 17.530 -9.464 1.00 61.59 88 GLY A C 1
ATOM 715 O O . GLY A 1 88 ? -7.153 16.744 -10.247 1.00 61.59 88 GLY A O 1
ATOM 716 N N . ARG A 1 89 ? -7.342 18.481 -8.835 1.00 53.25 89 ARG A N 1
ATOM 717 C CA . ARG A 1 89 ? -8.525 19.074 -9.471 1.00 53.25 89 ARG A CA 1
ATOM 718 C C . ARG A 1 89 ? -8.023 20.005 -10.583 1.00 53.25 89 ARG A C 1
ATOM 720 O O . ARG A 1 89 ? -8.000 21.217 -10.397 1.00 53.25 89 ARG A O 1
ATOM 727 N N . MET A 1 90 ? -7.519 19.413 -11.663 1.00 45.03 90 MET A N 1
ATOM 728 C CA . MET A 1 90 ? -7.533 20.050 -12.979 1.00 45.03 90 MET A CA 1
ATOM 729 C C . MET A 1 90 ? -8.839 19.666 -13.657 1.00 45.03 90 MET A C 1
ATOM 731 O O . MET A 1 90 ? -9.242 18.492 -13.483 1.00 45.03 90 MET A O 1
#

pLDDT: mean 93.92, std 8.6, range [45.03, 98.69]